Protein 3Q4O (pdb70)

InterPro domains:
  IPR009078 Ferritin-like superfamily [SSF47240] (18-159)
  IPR012347 Ferritin-like [G3DSA:1.20.1260.10] (12-185)
  IPR019243 Domain of unknown function DUF2202 [PF09968] (17-177)
  IPR019243 Domain of unknown function DUF2202 [cd01048] (17-154)

Structure (mmCIF, N/CA/C/O backbone):
data_3Q4O
#
_entry.id   3Q4O
#
_cell.length_a   51.915
_cell.length_b   79.122
_cell.length_c   93.869
_cell.angle_alpha   90.000
_cell.angle_beta   90.000
_cell.angle_gamma   90.000
#
_symmetry.space_group_name_H-M   'C 2 2 21'
#
loop_
_entity.id
_entity.type
_entity.pdbx_description
1 polymer '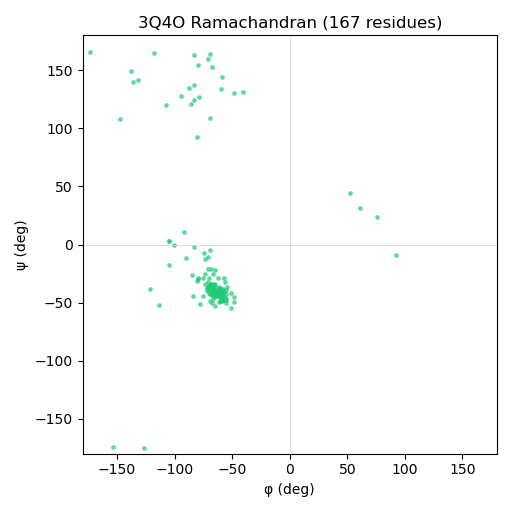Uncharacterized protein MJ0754'
2 non-polymer 'MAGNESIUM ION'
3 non-polymer 2-[3-(2-HYDROXY-1,1-DIHYDROXYMETHYL-ETHYLAMINO)-PROPYLAMINO]-2-HYDROXYMETHYL-PROPANE-1,3-DIOL
4 water water
#
loop_
_atom_site.group_PDB
_atom_site.id
_atom_site.type_symbol
_atom_site.label_atom_id
_atom_site.label_alt_id
_atom_site.label_comp_id
_atom_site.label_asym_id
_atom_site.label_entity_id
_atom_site.label_seq_id
_atom_site.pdbx_PDB_ins_code
_atom_site.Cartn_x
_atom_site.Cartn_y
_atom_site.Cartn_z
_atom_site.occupancy
_atom_site.B_iso_or_equiv
_atom_site.auth_seq_id
_atom_site.auth_comp_id
_atom_site.auth_asym_id
_atom_site.auth_atom_id
_atom_site.pdbx_PDB_model_num
ATOM 1 N N . PRO A 1 23 ? -12.485 -31.093 20.247 1.00 28.73 12 PRO A N 1
ATOM 2 C CA . PRO A 1 23 ? -12.029 -29.696 20.390 1.00 27.83 12 PRO A CA 1
ATOM 3 C C . PRO A 1 23 ? -10.993 -29.271 19.365 1.00 25.99 12 PRO A C 1
ATOM 4 O O . PRO A 1 23 ? -10.176 -30.074 18.904 1.00 26.25 12 PRO A O 1
ATOM 8 N N . ILE A 1 24 ? -10.941 -27.964 19.149 1.00 23.40 13 ILE A N 1
ATOM 9 C CA . ILE A 1 24 ? -10.149 -27.387 18.037 1.00 21.87 13 ILE A CA 1
ATOM 10 C C . ILE A 1 24 ? -8.728 -27.275 18.502 1.00 21.33 13 ILE A C 1
ATOM 11 O O . ILE A 1 24 ? -8.473 -26.867 19.642 1.00 24.18 13 ILE A O 1
ATOM 16 N N . SER A 1 25 ? -7.753 -27.630 17.645 1.00 21.53 14 SER A N 1
ATOM 17 C CA . SER A 1 25 ? -6.393 -27.408 17.983 1.00 24.06 14 SER A CA 1
ATOM 18 C C . SER A 1 25 ? -5.843 -25.998 17.717 1.00 23.30 14 SER A C 1
ATOM 19 O O . SER A 1 25 ? -6.479 -25.234 16.895 1.00 21.39 14 SER A O 1
ATOM 22 N N . GLU A 1 26 ? -4.701 -25.589 18.300 1.00 25.24 15 GLU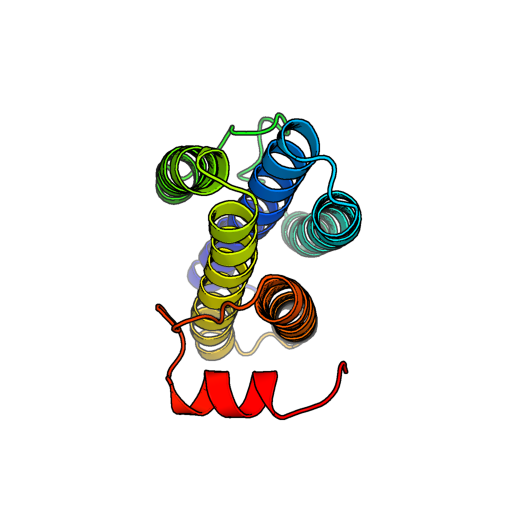 A N 1
ATOM 23 C CA . GLU A 1 26 ? -4.102 -24.296 17.991 1.00 24.72 15 GLU A CA 1
ATOM 24 C C . GLU A 1 26 ? -3.790 -24.175 16.500 1.00 24.23 15 GLU A C 1
ATOM 25 O O . GLU A 1 26 ? -4.122 -23.143 15.843 1.00 23.91 15 GLU A O 1
ATOM 31 N N . GLU A 1 27 ? -3.303 -25.263 15.911 1.00 22.46 16 GLU A N 1
ATOM 32 C CA . GLU A 1 27 ? -2.990 -25.272 14.502 1.00 23.78 16 GLU A CA 1
ATOM 33 C C . GLU A 1 27 ? -4.249 -25.155 13.627 1.00 22.18 16 GLU A C 1
ATOM 34 O O . GLU A 1 27 ? -4.207 -24.524 12.547 1.00 22.89 16 GLU A O 1
ATOM 40 N N . GLU A 1 28 ? -5.368 -25.746 14.040 1.00 21.92 17 GLU A N 1
ATOM 41 C CA . GLU A 1 28 ? -6.613 -25.633 13.305 1.00 20.48 17 GLU A CA 1
ATOM 42 C C . GLU A 1 28 ? -7.137 -24.166 13.416 1.00 18.74 17 GLU A C 1
ATOM 43 O O . GLU A 1 28 ? -7.730 -23.606 12.411 1.00 18.00 17 GLU A O 1
ATOM 49 N N . LYS A 1 29 ? -6.965 -23.553 14.554 1.00 17.10 18 LYS A N 1
ATOM 50 C CA . LYS A 1 29 ? -7.340 -22.178 14.688 1.00 16.65 18 LYS A CA 1
ATOM 51 C C . LYS A 1 29 ? -6.531 -21.331 13.724 1.00 18.70 18 LYS A C 1
ATOM 52 O O . LYS A 1 29 ? -7.092 -20.426 13.080 1.00 15.54 18 LYS A O 1
ATOM 58 N N . GLU A 1 30 ? -5.257 -21.601 13.553 1.00 18.51 19 GLU A N 1
ATOM 59 C CA . GLU A 1 30 ? -4.409 -20.809 12.688 1.00 18.04 19 GLU A CA 1
ATOM 60 C C . GLU A 1 30 ? -4.956 -20.927 11.267 1.00 16.12 19 GLU A C 1
ATOM 61 O O . GLU A 1 30 ? -4.878 -19.867 10.535 1.00 15.49 19 GLU A O 1
ATOM 67 N N . GLY A 1 31 ? -5.427 -22.073 10.809 1.00 16.00 20 GLY A N 1
ATOM 68 C CA . GLY A 1 31 ? -5.870 -22.169 9.482 1.00 16.35 20 GLY A CA 1
ATOM 69 C C . GLY A 1 31 ? -7.161 -21.312 9.311 1.00 15.52 20 GLY A C 1
ATOM 70 O O . GLY A 1 31 ? -7.337 -20.680 8.256 1.00 15.72 20 GLY A O 1
ATOM 71 N N . LEU A 1 32 ? -8.117 -21.346 10.255 1.00 13.83 21 LEU A N 1
ATOM 72 C CA . LEU A 1 32 ? -9.349 -20.504 10.107 1.00 12.63 21 LEU A CA 1
ATOM 73 C C . LEU A 1 32 ? -8.953 -19.043 10.084 1.00 13.04 21 LEU A C 1
ATOM 74 O O . LEU A 1 32 ? -9.530 -18.272 9.316 1.00 12.12 21 LEU A O 1
ATOM 79 N N . ILE A 1 33 ? -7.937 -18.620 10.852 1.00 12.84 22 ILE A N 1
ATOM 80 C CA . ILE A 1 33 ? -7.570 -17.256 10.861 1.00 13.19 22 ILE A CA 1
ATOM 81 C C . ILE A 1 33 ? -6.977 -16.854 9.521 1.00 13.61 22 ILE A C 1
ATOM 82 O O . ILE A 1 33 ? -7.279 -15.779 9.007 1.00 13.14 22 ILE A O 1
ATOM 87 N N . GLU A 1 34 ? -6.178 -17.725 8.910 1.00 13.15 23 GLU A N 1
ATOM 88 C CA . GLU A 1 34 ? -5.648 -17.409 7.571 1.00 13.62 23 GLU A CA 1
ATOM 89 C C . GLU A 1 34 ? -6.809 -17.410 6.607 1.00 12.11 23 GLU A C 1
ATOM 90 O O . GLU A 1 34 ? -6.868 -16.495 5.766 1.00 12.73 23 GLU A O 1
ATOM 96 N N . MET A 1 35 ? -7.660 -18.445 6.578 1.00 12.67 24 MET A N 1
ATOM 97 C CA . MET A 1 35 ? -8.720 -18.466 5.539 1.00 12.21 24 MET A CA 1
ATOM 98 C C . MET A 1 35 ? -9.720 -17.318 5.631 1.00 10.66 24 MET A C 1
ATOM 99 O O . MET A 1 35 ? -10.172 -16.893 4.600 1.00 11.99 24 MET A O 1
ATOM 104 N N . ARG A 1 36 ? -9.901 -16.841 6.829 1.00 10.92 25 ARG A N 1
ATOM 105 C CA . ARG A 1 36 ? -10.785 -15.676 7.022 1.00 12.87 25 ARG A CA 1
ATOM 106 C C . ARG A 1 36 ? -10.320 -14.499 6.166 1.00 11.23 25 ARG A C 1
ATOM 107 O O . ARG A 1 36 ? -11.075 -13.830 5.428 1.00 12.47 25 ARG A O 1
ATOM 115 N N . GLU A 1 37 ? -8.980 -14.267 6.198 1.00 11.67 26 GLU A N 1
ATOM 116 C CA . GLU A 1 37 ? -8.456 -13.169 5.440 1.00 11.40 26 GLU A CA 1
ATOM 117 C C . GLU A 1 37 ? -8.201 -13.540 4.005 1.00 11.13 26 GLU A C 1
ATOM 118 O O . GLU A 1 37 ? -8.220 -12.633 3.150 1.00 11.31 26 GLU A O 1
ATOM 124 N N . GLU A 1 38 ? -7.952 -14.817 3.693 1.00 10.79 27 GLU A N 1
ATOM 125 C CA . GLU A 1 38 ? -7.721 -15.196 2.335 1.00 11.69 27 GLU A CA 1
ATOM 126 C C . GLU A 1 38 ? -9.008 -14.955 1.481 1.00 9.61 27 GLU A C 1
ATOM 127 O O . GLU A 1 38 ? -9.016 -14.564 0.338 1.00 11.09 27 GLU A O 1
ATOM 133 N N . GLU A 1 39 ? -10.175 -15.258 2.111 1.00 11.19 28 GLU A N 1
ATOM 134 C CA . GLU A 1 39 ? -11.489 -14.975 1.412 1.00 12.35 28 GLU A CA 1
ATOM 135 C C . GLU A 1 39 ? -11.742 -13.506 1.245 1.00 9.92 28 GLU A C 1
ATOM 136 O O . GLU A 1 39 ? -12.187 -13.050 0.224 1.00 11.42 28 GLU A O 1
ATOM 142 N N . LYS A 1 40 ? -11.302 -12.705 2.254 1.00 11.03 29 LYS A N 1
ATOM 143 C CA . LYS A 1 40 ? -11.331 -11.278 2.159 1.00 10.70 29 LYS A CA 1
ATOM 144 C C . LYS A 1 40 ? -10.363 -10.722 1.038 1.00 12.81 29 LYS A C 1
ATOM 145 O O . LYS A 1 40 ? -10.718 -9.766 0.343 1.00 12.33 29 LYS A O 1
ATOM 151 N N . LEU A 1 41 ? -9.192 -11.388 0.823 1.00 11.39 30 LEU A N 1
ATOM 152 C CA . LEU A 1 41 ? -8.344 -10.972 -0.301 1.00 11.09 30 LEU A CA 1
ATOM 153 C C . LEU A 1 41 ? -9.091 -11.059 -1.619 1.00 12.18 30 LEU A C 1
ATOM 154 O O . LEU A 1 41 ? -9.102 -10.176 -2.426 1.00 11.71 30 LEU A O 1
ATOM 159 N N . ALA A 1 42 ? -9.756 -12.229 -1.814 1.00 12.20 31 ALA A N 1
ATOM 160 C CA . ALA A 1 42 ? -10.527 -12.396 -3.054 1.00 11.34 31 ALA A CA 1
ATOM 161 C C . ALA A 1 42 ? -11.671 -11.337 -3.160 1.00 11.75 31 ALA A C 1
ATOM 162 O O . ALA A 1 42 ? -11.788 -10.674 -4.209 1.00 11.20 31 ALA A O 1
ATOM 164 N N . ARG A 1 43 ? -12.504 -11.164 -2.089 1.00 11.41 32 ARG A N 1
ATOM 165 C CA . ARG A 1 43 ? -13.566 -10.176 -2.169 1.00 11.80 32 ARG A CA 1
ATOM 166 C C . ARG A 1 43 ? -12.979 -8.806 -2.527 1.00 12.03 32 ARG A C 1
ATOM 167 O O . ARG A 1 43 ? -13.487 -8.116 -3.408 1.00 12.29 32 ARG A O 1
ATOM 175 N N . ASP A 1 44 ? -11.887 -8.402 -1.827 1.00 11.63 33 ASP A N 1
ATOM 176 C CA . ASP A 1 44 ? -11.407 -7.022 -1.929 1.00 11.14 33 ASP A CA 1
ATOM 177 C C . ASP A 1 44 ? -10.772 -6.800 -3.278 1.00 11.61 33 ASP A C 1
ATOM 178 O O . ASP A 1 44 ? -10.999 -5.790 -3.925 1.00 12.46 33 ASP A O 1
ATOM 183 N N . VAL A 1 45 ? -10.002 -7.788 -3.784 1.00 11.33 34 VAL A N 1
ATOM 184 C CA . VAL A 1 45 ? -9.379 -7.567 -5.136 1.00 12.03 34 VAL A CA 1
ATOM 185 C C . VAL A 1 45 ? -10.534 -7.517 -6.172 1.00 11.92 34 VAL A C 1
ATOM 186 O O . VAL A 1 45 ? -10.480 -6.732 -7.104 1.00 12.36 34 VAL A O 1
ATOM 190 N N . TYR A 1 46 ? -11.511 -8.443 -6.031 1.00 11.74 35 TYR A N 1
ATOM 191 C CA . TYR A 1 46 ? -12.586 -8.430 -7.080 1.00 11.39 35 TYR A CA 1
ATOM 192 C C . TYR A 1 46 ? -13.470 -7.159 -7.018 1.00 11.97 35 TYR A C 1
ATOM 193 O O . TYR A 1 46 ? -13.780 -6.667 -8.095 1.00 13.42 35 TYR A O 1
ATOM 202 N N . LEU A 1 47 ? -13.715 -6.615 -5.827 1.00 12.06 36 LEU A N 1
ATOM 203 C CA . LEU A 1 47 ? -14.450 -5.318 -5.765 1.00 13.81 36 LEU A CA 1
ATOM 204 C C . LEU A 1 47 ? -13.592 -4.250 -6.378 1.00 13.95 36 LEU A C 1
ATOM 205 O O . LEU A 1 47 ? -14.078 -3.353 -7.129 1.00 14.35 36 LEU A O 1
ATOM 210 N N . THR A 1 48 ? -12.266 -4.284 -6.153 1.00 12.83 37 THR A N 1
ATOM 211 C CA . THR A 1 48 ? -11.374 -3.225 -6.671 1.00 14.18 37 THR A CA 1
ATOM 212 C C . THR A 1 48 ? -11.350 -3.331 -8.209 1.00 14.27 37 THR A C 1
ATOM 213 O O . THR A 1 48 ? -11.391 -2.300 -8.911 1.00 14.37 37 THR A O 1
ATOM 217 N N . LEU A 1 49 ? -11.260 -4.556 -8.764 1.00 13.09 38 LEU A N 1
ATOM 218 C CA . LEU A 1 49 ? -11.226 -4.710 -10.208 1.00 13.42 38 LEU A CA 1
ATOM 219 C C . LEU A 1 49 ? -12.583 -4.498 -10.798 1.00 13.64 38 LEU A C 1
ATOM 220 O O . LEU A 1 49 ? -12.633 -3.964 -11.939 1.00 14.09 38 LEU A O 1
ATOM 225 N N . TYR A 1 50 ? -13.692 -4.751 -10.131 1.00 14.47 39 TYR A N 1
ATOM 226 C CA . TYR A 1 50 ? -15.034 -4.299 -10.625 1.00 14.00 39 TYR A CA 1
ATOM 227 C C . TYR A 1 50 ? -15.055 -2.815 -10.797 1.00 14.92 39 TYR A C 1
ATOM 228 O O . TYR A 1 50 ? -15.459 -2.269 -11.831 1.00 15.38 39 TYR A O 1
ATOM 237 N N . ASN A 1 51 ? -14.593 -2.115 -9.798 1.00 13.41 40 ASN A N 1
ATOM 238 C CA . ASN A 1 51 ? -14.660 -0.683 -9.903 1.00 14.54 40 ASN A CA 1
ATOM 239 C C . ASN A 1 51 ? -13.774 -0.100 -10.971 1.00 14.39 40 ASN A C 1
ATOM 240 O O . ASN A 1 51 ? -14.109 0.981 -11.537 1.00 17.22 40 ASN A O 1
ATOM 245 N N . LYS A 1 52 ? -12.710 -0.744 -11.354 1.00 14.21 41 LYS A N 1
ATOM 246 C CA . LYS A 1 52 ? -11.924 -0.305 -12.494 1.00 15.80 41 LYS A CA 1
ATOM 247 C C . LYS A 1 52 ? -12.546 -0.663 -13.828 1.00 15.98 41 LYS A C 1
ATOM 248 O O . LYS A 1 52 ? -12.663 0.208 -14.715 1.00 17.25 41 LYS A O 1
ATOM 254 N N . TRP A 1 53 ? -12.922 -1.916 -14.025 1.00 16.12 42 TRP A N 1
ATOM 255 C CA . TRP A 1 53 ? -13.310 -2.401 -15.377 1.00 16.00 42 TRP A CA 1
ATOM 256 C C . TRP A 1 53 ? -14.787 -2.590 -15.561 1.00 18.03 42 TRP A C 1
ATOM 257 O O . TRP A 1 53 ? -15.233 -2.727 -16.756 1.00 18.87 42 TRP A O 1
ATOM 268 N N . LYS A 1 54 ? -15.597 -2.678 -14.520 1.00 17.13 43 LYS A N 1
ATOM 269 C CA . LYS A 1 54 ? -17.034 -2.777 -14.576 1.00 18.41 43 LYS A CA 1
ATOM 270 C C . LYS A 1 54 ? -17.450 -4.024 -15.328 1.00 17.83 43 LYS A C 1
ATOM 271 O O . LYS A 1 54 ? -18.581 -4.040 -15.880 1.00 22.90 43 LYS A O 1
ATOM 277 N N . LEU A 1 55 ? -16.657 -5.115 -15.270 1.00 16.61 44 LEU A N 1
ATOM 278 C CA . LEU A 1 55 ? -17.118 -6.429 -15.752 1.00 16.92 44 LEU A CA 1
ATOM 279 C C . LEU A 1 55 ? -17.905 -7.073 -14.664 1.00 17.91 44 LEU A C 1
ATOM 280 O O . LEU A 1 55 ? -17.419 -7.267 -13.534 1.00 17.81 44 LEU A O 1
ATOM 285 N N . GLN A 1 56 ? -19.156 -7.470 -14.947 1.00 18.49 45 GLN A N 1
ATOM 286 C CA . GLN A 1 56 ? -20.081 -7.997 -13.962 1.00 20.04 45 GLN A CA 1
ATOM 287 C C . GLN A 1 56 ? -19.521 -9.206 -13.219 1.00 16.65 45 GLN A C 1
ATOM 288 O O . GLN A 1 56 ? -19.796 -9.370 -12.047 1.00 17.18 45 GLN A O 1
ATOM 294 N N . ILE A 1 57 ? -18.691 -10.014 -13.899 1.00 16.61 46 ILE A N 1
ATOM 295 C CA . ILE A 1 57 ? -18.094 -11.179 -13.234 1.00 16.79 46 ILE A CA 1
ATOM 296 C C . ILE A 1 57 ? -17.418 -10.808 -11.889 1.00 13.98 46 ILE A C 1
ATOM 297 O O . ILE A 1 57 ? -17.573 -11.555 -10.902 1.00 14.77 46 ILE A O 1
ATOM 302 N N . PHE A 1 58 ? -16.709 -9.657 -11.903 1.00 12.92 47 PHE A N 1
ATOM 303 C CA . PHE A 1 58 ? -16.036 -9.337 -10.613 1.00 13.68 47 PHE A CA 1
ATOM 304 C C . PHE A 1 58 ? -17.017 -9.020 -9.486 1.00 13.94 47 PHE A C 1
ATOM 305 O O . PHE A 1 58 ? -16.757 -9.347 -8.313 1.00 14.16 47 PHE A O 1
ATOM 313 N N . LYS A 1 59 ? -18.107 -8.289 -9.805 1.00 14.66 48 LYS A N 1
ATOM 314 C CA . LYS A 1 59 ? -19.097 -7.931 -8.778 1.00 16.58 48 LYS A CA 1
ATOM 315 C C . LYS A 1 59 ? -19.831 -9.207 -8.306 1.00 14.27 48 LYS A C 1
ATOM 316 O O . LYS A 1 59 ? -19.996 -9.388 -7.099 1.00 16.39 48 LYS A O 1
ATOM 322 N N . ASN A 1 60 ? -20.163 -10.113 -9.233 1.00 14.38 49 ASN A N 1
ATOM 323 C CA . ASN A 1 60 ? -20.862 -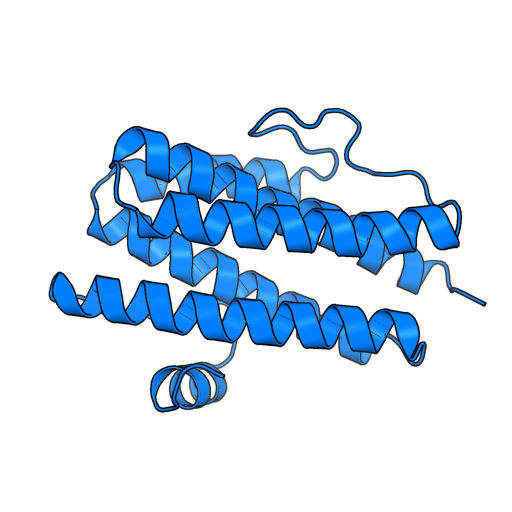11.303 -8.861 1.00 15.83 49 ASN A CA 1
ATOM 324 C C . ASN A 1 60 ? -20.006 -12.209 -7.982 1.00 14.08 49 ASN A C 1
ATOM 325 O O . ASN A 1 60 ? -20.425 -12.727 -6.939 1.00 15.22 49 ASN A O 1
ATOM 330 N N . ILE A 1 61 ? -18.733 -12.419 -8.408 1.00 13.98 50 ILE A N 1
ATOM 331 C CA . ILE A 1 61 ? -17.882 -13.275 -7.647 1.00 14.39 50 ILE A CA 1
ATOM 332 C C . ILE A 1 61 ? -17.447 -12.630 -6.294 1.00 12.71 50 ILE A C 1
ATOM 333 O O . ILE A 1 61 ? -17.341 -13.295 -5.307 1.00 13.83 50 ILE A O 1
ATOM 338 N N . ALA A 1 62 ? -17.315 -11.317 -6.278 1.00 12.28 51 ALA A N 1
ATOM 339 C CA . ALA A 1 62 ? -17.069 -10.633 -4.999 1.00 13.82 51 ALA A CA 1
ATOM 340 C C . ALA A 1 62 ? -18.146 -10.977 -3.984 1.00 12.70 51 ALA A C 1
ATOM 341 O O . ALA A 1 62 ? -17.878 -11.119 -2.833 1.00 12.93 51 ALA A O 1
ATOM 343 N N . GLU A 1 63 ? -19.411 -10.989 -4.463 1.00 13.75 52 GLU A N 1
ATOM 344 C CA . GLU A 1 63 ? -20.481 -11.280 -3.547 1.00 13.66 52 GLU A CA 1
ATOM 345 C C . GLU A 1 63 ? -20.383 -12.710 -2.998 1.00 12.83 52 GLU A C 1
ATOM 346 O O . GLU A 1 63 ? -20.671 -12.987 -1.832 1.00 14.19 52 GLU A O 1
ATOM 352 N N . SER A 1 64 ? -19.995 -13.658 -3.879 1.00 12.96 53 SER A N 1
ATOM 353 C CA . SER A 1 64 ? -19.767 -15.007 -3.421 1.00 13.15 53 SER A CA 1
ATOM 354 C C . SER A 1 64 ? -18.641 -15.068 -2.358 1.00 12.39 53 SER A C 1
ATOM 355 O O . SER A 1 64 ? -18.711 -15.715 -1.360 1.00 13.41 53 SER A O 1
ATOM 358 N N . GLU A 1 65 ? -17.588 -14.241 -2.575 1.00 13.73 54 GLU A N 1
ATOM 359 C CA . GLU A 1 65 ? -16.456 -14.222 -1.604 1.00 13.70 54 GLU A CA 1
ATOM 360 C C . GLU A 1 65 ? -16.851 -13.608 -0.299 1.00 12.37 54 GLU A C 1
ATOM 361 O O . GLU A 1 65 ? -16.396 -14.032 0.719 1.00 13.17 54 GLU A O 1
ATOM 367 N N . GLN A 1 66 ? -17.843 -12.674 -0.355 1.00 12.71 55 GLN A N 1
ATOM 368 C CA . GLN A 1 66 ? -18.345 -12.128 0.910 1.00 12.12 55 GLN A CA 1
ATOM 369 C C . GLN A 1 66 ? -19.077 -13.265 1.656 1.00 13.14 55 GLN A C 1
ATOM 370 O O . GLN A 1 66 ? -18.933 -13.451 2.889 1.00 12.76 55 GLN A O 1
ATOM 376 N N . THR A 1 67 ? -19.836 -14.106 0.929 1.00 13.11 56 THR A N 1
ATOM 377 C CA . THR A 1 67 ? -20.467 -15.268 1.572 1.00 14.13 56 THR A CA 1
ATOM 378 C C . THR A 1 67 ? -19.423 -16.208 2.196 1.00 13.51 56 THR A C 1
ATOM 379 O O . THR A 1 67 ? -19.609 -16.758 3.297 1.00 12.88 56 THR A O 1
ATOM 383 N N . HIS A 1 68 ? -18.282 -16.398 1.463 1.00 14.38 57 HIS A N 1
ATOM 384 C CA . HIS A 1 68 ? -17.224 -17.269 1.979 1.00 11.79 57 HIS A CA 1
ATOM 385 C C . HIS A 1 68 ? -16.559 -16.652 3.252 1.00 11.65 57 HIS A C 1
ATOM 386 O O . HIS A 1 68 ? -16.339 -17.367 4.208 1.00 12.60 57 HIS A O 1
ATOM 393 N N . MET A 1 69 ? -16.360 -15.333 3.238 1.00 11.54 58 MET A N 1
ATOM 394 C CA . MET A 1 69 ? -15.865 -14.672 4.431 1.00 12.56 58 MET A CA 1
ATOM 395 C C . MET A 1 69 ? -16.797 -14.914 5.630 1.00 12.42 58 MET A C 1
ATOM 396 O O . MET A 1 69 ? -16.342 -15.131 6.751 1.00 13.17 58 MET A O 1
ATOM 401 N N . ASP A 1 70 ? -18.142 -14.852 5.342 1.00 12.30 59 ASP A N 1
ATOM 402 C CA . ASP A 1 70 ? -19.112 -14.975 6.430 1.00 13.72 59 ASP A CA 1
ATOM 403 C C . ASP A 1 70 ? -19.091 -16.422 6.969 1.00 11.82 59 ASP A C 1
ATOM 404 O O . ASP A 1 70 ? -19.216 -16.612 8.178 1.00 12.96 59 ASP A O 1
ATOM 409 N N . ALA A 1 71 ? -18.865 -17.397 6.091 1.00 12.64 60 ALA A N 1
ATOM 410 C CA . ALA A 1 71 ? -18.773 -18.801 6.523 1.00 12.35 60 ALA A CA 1
ATOM 411 C C . ALA A 1 71 ? -17.582 -19.044 7.472 1.00 13.86 60 ALA A C 1
ATOM 412 O O . ALA A 1 71 ? -17.661 -19.750 8.473 1.00 15.22 60 ALA A O 1
ATOM 414 N N . VAL A 1 72 ? 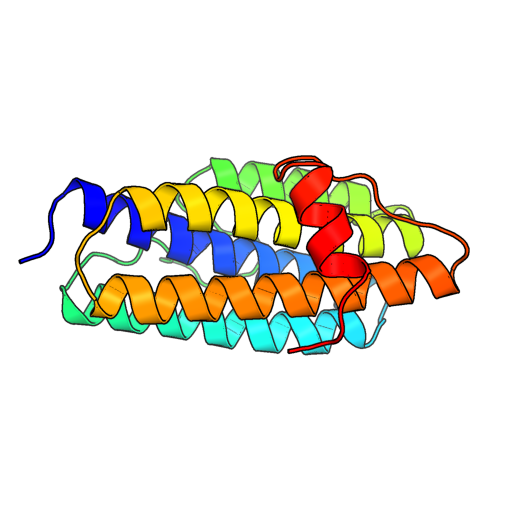-16.457 -18.405 7.130 1.00 13.78 61 VAL A N 1
ATOM 415 C CA . VAL A 1 72 ? -15.277 -18.570 8.011 1.00 12.63 61 VAL A CA 1
ATOM 416 C C . VAL A 1 72 ? -15.554 -17.863 9.316 1.00 11.54 61 VAL A C 1
ATOM 417 O O . VAL A 1 72 ? -15.283 -18.396 10.408 1.00 12.48 61 VAL A O 1
ATOM 421 N N . LYS A 1 73 ? -16.139 -16.665 9.232 1.00 12.35 62 LYS A N 1
ATOM 422 C CA . LYS A 1 73 ? -16.485 -15.935 10.471 1.00 14.07 62 LYS A CA 1
ATOM 423 C C . LYS A 1 73 ? -17.418 -16.719 11.406 1.00 13.82 62 LYS A C 1
ATOM 424 O O . LYS A 1 73 ? -17.276 -16.681 12.620 1.00 14.35 62 LYS A O 1
ATOM 430 N N . TYR A 1 74 ? -18.357 -17.436 10.835 1.00 14.21 63 TYR A N 1
ATOM 431 C CA . TYR A 1 74 ? -19.206 -18.250 11.682 1.00 14.53 63 TYR A CA 1
ATOM 432 C C . TYR A 1 74 ? -18.449 -19.263 12.478 1.00 14.18 63 TYR A C 1
ATOM 433 O O . TYR A 1 74 ? -18.697 -19.482 13.664 1.00 14.96 63 TYR A O 1
ATOM 442 N N . LEU A 1 75 ? -17.449 -19.869 11.881 1.00 14.71 64 LEU A N 1
ATOM 443 C CA . LEU A 1 75 ? -16.586 -20.829 12.623 1.00 14.39 64 LEU A CA 1
ATOM 444 C C . LEU A 1 75 ? -15.670 -20.162 13.615 1.00 15.67 64 LEU A C 1
ATOM 445 O O . LEU A 1 75 ? -15.471 -20.640 14.758 1.00 16.07 64 LEU A O 1
ATOM 450 N N . LEU A 1 76 ? -15.134 -18.982 13.282 1.00 14.98 65 LEU A N 1
ATOM 451 C CA . LEU A 1 76 ? -14.339 -18.257 14.260 1.00 16.05 65 LEU A CA 1
ATOM 452 C C . LEU A 1 76 ? -15.201 -17.941 15.463 1.00 17.46 65 LEU A C 1
ATOM 453 O O . LEU A 1 76 ? -14.717 -18.062 16.628 1.00 19.15 65 LEU A O 1
ATOM 458 N N . GLU A 1 77 ? -16.472 -17.540 15.236 1.00 15.09 66 GLU A N 1
ATOM 459 C CA . GLU A 1 77 ? -17.325 -17.178 16.401 1.00 17.79 66 GLU A CA 1
ATOM 460 C C . GLU A 1 77 ? -17.731 -18.442 17.130 1.00 17.23 66 GLU A C 1
ATOM 461 O O . GLU A 1 77 ? -17.865 -18.362 18.401 1.00 18.26 66 GLU A O 1
ATOM 467 N N . LYS A 1 78 ? -17.938 -19.544 16.440 1.00 15.26 67 LYS A N 1
ATOM 468 C CA . LYS A 1 78 ? -18.261 -20.820 17.146 1.00 17.53 67 LYS A CA 1
ATOM 469 C C . LYS A 1 78 ? -17.260 -21.190 18.194 1.00 19.31 67 LYS A C 1
ATOM 470 O O . LYS 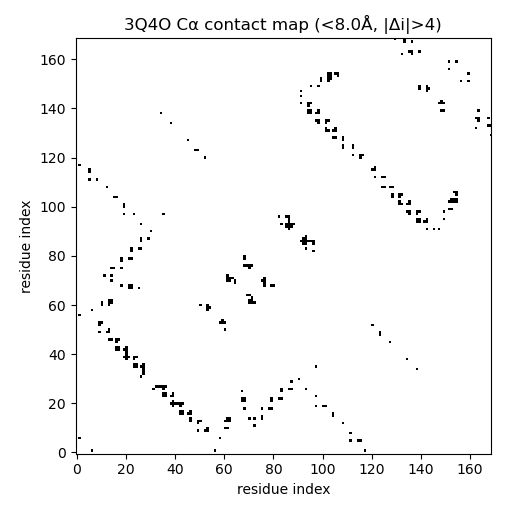A 1 78 ? -17.630 -21.615 19.302 1.00 18.84 67 LYS A O 1
ATOM 476 N N . TYR A 1 79 ? -15.995 -20.923 17.934 1.00 15.70 68 TYR A N 1
ATOM 477 C CA . TYR A 1 79 ? -14.859 -21.304 18.792 1.00 15.76 68 TYR A CA 1
ATOM 478 C C . TYR A 1 79 ? -14.322 -20.107 19.544 1.00 14.96 68 TYR A C 1
ATOM 479 O O . TYR A 1 79 ? -13.253 -20.205 20.184 1.00 16.09 68 TYR A O 1
ATOM 488 N N . ASN A 1 80 ? -14.963 -18.932 19.385 1.00 14.19 69 ASN A N 1
ATOM 489 C CA . ASN A 1 80 ? -14.524 -17.690 20.000 1.00 14.97 69 ASN A CA 1
ATOM 490 C C . ASN A 1 80 ? -13.084 -17.383 19.715 1.00 15.73 69 ASN A C 1
ATOM 491 O O . ASN A 1 80 ? -12.331 -16.959 20.555 1.00 17.65 69 ASN A O 1
ATOM 496 N N . ILE A 1 81 ? -12.697 -17.576 18.439 1.00 15.55 70 ILE A N 1
ATOM 497 C CA . ILE A 1 81 ? -11.339 -17.241 18.010 1.00 15.65 70 ILE A CA 1
ATOM 498 C C . ILE A 1 81 ? -11.370 -15.745 17.597 1.00 15.33 70 ILE A C 1
ATOM 499 O O . ILE A 1 81 ? -12.236 -15.355 16.792 1.00 15.40 70 ILE A O 1
ATOM 504 N N . PRO A 1 82 ? -10.399 -14.949 18.020 1.00 16.23 71 PRO A N 1
ATOM 505 C CA . PRO A 1 82 ? -10.382 -13.572 17.618 1.00 16.01 71 PRO A CA 1
ATOM 506 C C . PRO A 1 82 ? -10.311 -13.396 16.095 1.00 15.73 71 PRO A C 1
ATOM 507 O O . PRO A 1 82 ? -9.542 -14.084 15.408 1.00 16.86 71 PRO A O 1
ATOM 511 N N . ASP A 1 83 ? -11.156 -12.508 15.627 1.00 15.64 72 ASP A N 1
ATOM 512 C CA . ASP A 1 83 ? -11.244 -12.341 14.155 1.00 14.50 72 ASP A CA 1
ATOM 513 C C . ASP A 1 83 ? -10.074 -11.489 13.703 1.00 14.95 72 ASP A C 1
ATOM 514 O O . ASP A 1 83 ? -9.884 -10.395 14.191 1.00 16.48 72 ASP A O 1
ATOM 519 N N . PRO A 1 84 ? -9.286 -11.969 12.725 1.00 13.60 73 PRO A N 1
ATOM 520 C CA . PRO A 1 84 ? -8.170 -11.181 12.227 1.00 15.01 73 PRO A CA 1
ATOM 521 C C . PRO A 1 84 ? -8.695 -9.962 11.474 1.00 15.98 73 PRO A C 1
ATOM 522 O O . PRO A 1 84 ? -7.943 -8.984 11.257 1.00 17.07 73 PRO A O 1
ATOM 526 N N . VAL A 1 85 ? -9.962 -9.989 10.992 1.00 14.03 74 VAL A N 1
ATOM 527 C CA . VAL A 1 85 ? -10.553 -8.797 10.317 1.00 14.22 74 VAL A CA 1
ATOM 528 C C . VAL A 1 85 ? -11.010 -7.842 11.390 1.00 15.68 74 VAL A C 1
ATOM 529 O O . VAL A 1 85 ? -12.142 -7.905 11.893 1.00 19.20 74 VAL A O 1
ATOM 533 N N . LYS A 1 86 ? -10.112 -6.912 11.739 1.00 16.78 75 LYS A N 1
ATOM 534 C CA . LYS A 1 86 ? -10.498 -5.832 12.666 1.00 17.82 75 LYS A CA 1
ATOM 535 C C . LYS A 1 86 ? -11.031 -4.652 11.899 1.00 17.27 75 LYS A C 1
ATOM 536 O O . LYS A 1 86 ? -11.610 -3.731 12.496 1.00 21.28 75 LYS A O 1
ATOM 542 N N . ASN A 1 87 ? -10.866 -4.650 10.582 1.00 16.51 76 ASN A N 1
ATOM 543 C CA . ASN A 1 87 ? -11.292 -3.498 9.762 1.00 14.99 76 ASN A CA 1
ATOM 544 C C . ASN A 1 87 ? -11.727 -4.083 8.415 1.00 14.88 76 ASN A C 1
ATOM 545 O O . ASN A 1 87 ? -10.899 -4.627 7.673 1.00 15.27 76 ASN A O 1
ATOM 550 N N . ASP A 1 88 ? -13.031 -4.079 8.172 1.00 14.57 77 ASP A N 1
ATOM 551 C CA . ASP A 1 88 ? -13.568 -4.649 6.942 1.00 15.19 77 ASP A CA 1
ATOM 552 C C . ASP A 1 88 ? -13.243 -3.871 5.707 1.00 14.53 77 ASP A C 1
ATOM 553 O O . ASP A 1 88 ? -13.504 -4.321 4.575 1.00 16.54 77 ASP A O 1
ATOM 558 N N . SER A 1 89 ? -12.604 -2.707 5.764 1.00 15.08 78 SER A N 1
ATOM 559 C CA . SER A 1 89 ? -12.389 -1.914 4.594 1.00 14.20 78 SER A CA 1
ATOM 560 C C . SER A 1 89 ? -11.598 -2.669 3.538 1.00 14.05 78 SER A C 1
ATOM 561 O O . SER A 1 89 ? -10.664 -3.389 3.893 1.00 13.88 78 SER A O 1
ATOM 564 N N . ILE A 1 90 ? -11.925 -2.442 2.285 1.00 13.67 79 ILE A N 1
ATOM 565 C CA . ILE A 1 90 ? -11.099 -3.008 1.191 1.00 15.62 79 ILE A CA 1
ATOM 566 C C . ILE A 1 90 ? -9.607 -2.735 1.408 1.00 14.55 79 ILE A C 1
ATOM 567 O O . ILE A 1 90 ? -9.241 -1.559 1.636 1.00 15.57 79 ILE A O 1
ATOM 572 N N . GLY A 1 91 ? -8.797 -3.780 1.289 1.00 14.13 80 GLY A N 1
ATOM 573 C CA . GLY A 1 91 ? -7.356 -3.588 1.281 1.00 14.66 80 GLY A CA 1
ATOM 574 C C . GLY A 1 91 ? -6.748 -3.688 2.608 1.00 14.77 80 GLY A C 1
ATOM 575 O O . GLY A 1 91 ? -5.489 -3.725 2.675 1.00 16.55 80 GLY A O 1
ATOM 576 N N . VAL A 1 92 ? -7.481 -3.763 3.716 1.00 13.69 81 VAL A N 1
ATOM 577 C CA . VAL A 1 92 ? -6.883 -3.852 5.052 1.00 14.14 81 VAL A CA 1
ATOM 578 C C . VAL A 1 92 ? -6.757 -5.279 5.503 1.00 14.89 81 VAL A C 1
ATOM 579 O O . VAL A 1 92 ? -7.739 -6.024 5.497 1.00 14.94 81 VAL A O 1
ATOM 583 N N . PHE A 1 93 ? -5.591 -5.684 5.917 1.00 15.81 82 PHE A N 1
ATOM 584 C CA . PHE A 1 93 ? -5.343 -6.999 6.416 1.00 17.06 82 PHE A CA 1
ATOM 585 C C . PHE A 1 93 ? -4.452 -7.018 7.647 1.00 17.15 82 PHE A C 1
ATOM 586 O O . PHE A 1 93 ? -3.487 -6.152 7.702 1.00 20.63 82 PHE A O 1
ATOM 594 N N . SER A 1 94 ? -4.639 -7.975 8.495 1.00 16.22 83 SER A N 1
ATOM 595 C CA . SER A 1 94 ? -3.779 -8.190 9.691 1.00 18.37 83 SER A CA 1
ATOM 596 C C . SER A 1 94 ? -2.559 -8.984 9.318 1.00 17.52 83 SER A C 1
ATOM 597 O O . SER A 1 94 ? -1.391 -8.586 9.731 1.00 22.30 83 SER A O 1
ATOM 600 N N . ASN A 1 95 ? -2.687 -10.032 8.543 1.00 17.18 84 ASN A N 1
ATOM 601 C CA . ASN A 1 95 ? -1.547 -10.859 8.107 1.00 17.54 84 ASN A CA 1
ATOM 602 C C . ASN A 1 95 ? -1.007 -10.171 6.879 1.00 17.72 84 ASN A C 1
ATOM 603 O O . ASN A 1 95 ? -1.661 -10.052 5.867 1.00 16.65 84 ASN A O 1
ATOM 608 N N . PRO A 1 96 ? 0.290 -9.766 6.908 1.00 18.09 85 PRO A N 1
ATOM 609 C CA . PRO A 1 96 ? 0.782 -8.939 5.811 1.00 19.38 85 PRO A CA 1
ATOM 610 C C . PRO A 1 96 ? 0.970 -9.729 4.571 1.00 17.07 85 PRO A C 1
ATOM 611 O O . PRO A 1 96 ? 1.016 -9.090 3.510 1.00 18.95 85 PRO A O 1
ATOM 615 N N . LYS A 1 97 ? 0.940 -11.068 4.558 1.00 17.83 86 LYS A N 1
ATOM 616 C CA . LYS A 1 97 ? 0.831 -11.861 3.340 1.00 17.38 86 LYS A CA 1
ATOM 617 C C . LYS A 1 97 ? -0.287 -11.375 2.405 1.00 15.71 86 LYS A C 1
ATOM 618 O O . LYS A 1 97 ? -0.104 -11.256 1.191 1.00 16.73 86 LYS A O 1
ATOM 624 N N . PHE A 1 98 ? -1.445 -11.100 3.028 1.00 15.95 87 PHE A N 1
ATOM 625 C CA . PHE A 1 98 ? -2.601 -10.724 2.260 1.00 15.23 87 PHE A CA 1
ATOM 626 C C . PHE A 1 98 ? -2.560 -9.280 1.845 1.00 14.94 87 PHE A C 1
ATOM 627 O O . PHE A 1 98 ? -3.010 -8.921 0.766 1.00 15.27 87 PHE A O 1
ATOM 635 N N . GLU A 1 99 ? -1.898 -8.446 2.656 1.00 15.31 88 GLU A N 1
ATOM 636 C CA . GLU A 1 99 ? -1.716 -7.058 2.237 1.00 17.81 88 GLU A CA 1
ATOM 637 C C . GLU A 1 99 ? -0.807 -6.965 1.031 1.00 16.95 88 GLU A C 1
ATOM 638 O O . GLU A 1 99 ? -1.109 -6.248 0.046 1.00 17.93 88 GLU A O 1
ATOM 644 N N . GLU A 1 100 ? 0.258 -7.758 1.045 1.00 16.13 89 GLU A N 1
ATOM 645 C CA . GLU A 1 100 ? 1.176 -7.775 -0.106 1.00 17.65 89 GLU A CA 1
ATOM 646 C C . GLU A 1 100 ? 0.536 -8.320 -1.361 1.00 15.59 89 GLU A C 1
ATOM 647 O O . GLU A 1 100 ? 0.732 -7.832 -2.467 1.00 17.08 89 GLU A O 1
ATOM 653 N N . LEU A 1 101 ? -0.249 -9.416 -1.210 1.00 15.04 90 LEU A N 1
ATOM 654 C CA . LEU A 1 101 ? -0.962 -9.965 -2.341 1.00 15.36 90 LEU A CA 1
ATOM 655 C C . LEU A 1 101 ? -2.012 -8.949 -2.906 1.00 13.09 90 LEU A C 1
ATOM 656 O O . LEU A 1 101 ? -2.109 -8.770 -4.088 1.00 14.19 90 LEU A O 1
ATOM 661 N N . TYR A 1 102 ? -2.749 -8.283 -2.029 1.00 13.33 91 TYR A N 1
ATOM 662 C CA . TYR A 1 102 ? -3.714 -7.287 -2.476 1.00 13.49 91 TYR A CA 1
ATOM 663 C C . TYR A 1 102 ? -3.021 -6.241 -3.353 1.00 13.11 91 TYR A C 1
ATOM 664 O O . TYR A 1 102 ? -3.407 -5.952 -4.469 1.00 14.04 91 TYR A O 1
ATOM 673 N N . LYS A 1 103 ? -1.893 -5.684 -2.850 1.00 15.80 92 LYS A N 1
ATOM 674 C CA . LYS A 1 103 ? -1.261 -4.607 -3.584 1.00 17.68 92 LYS A CA 1
ATOM 675 C C . LYS A 1 103 ? -0.698 -5.114 -4.902 1.00 15.33 92 LYS A C 1
ATOM 676 O O . LYS A 1 103 ? -0.902 -4.459 -5.940 1.00 16.13 92 LYS A O 1
ATOM 682 N N . LYS A 1 104 ? -0.060 -6.274 -4.880 1.00 14.44 93 LYS A N 1
ATOM 683 C CA . LYS A 1 104 ? 0.499 -6.834 -6.113 1.00 15.18 93 LYS A CA 1
ATOM 684 C C . LYS A 1 104 ? -0.566 -7.112 -7.170 1.00 13.21 93 LYS A C 1
ATOM 685 O O . LYS A 1 104 ? -0.451 -6.791 -8.363 1.00 15.38 93 LYS A O 1
ATOM 691 N N . LEU A 1 105 ? -1.692 -7.691 -6.691 1.00 14.34 94 LEU A N 1
ATOM 692 C CA . LEU A 1 105 ? -2.700 -8.149 -7.622 1.00 13.74 94 LEU A CA 1
ATOM 693 C C . LEU A 1 105 ? -3.625 -7.057 -8.154 1.00 12.94 94 LEU A C 1
ATOM 694 O O . LEU A 1 105 ? -3.977 -7.094 -9.336 1.00 14.33 94 LEU A O 1
ATOM 699 N N . VAL A 1 106 ? -3.889 -6.035 -7.351 1.00 13.03 95 VAL A N 1
ATOM 700 C CA . VAL A 1 106 ? -4.648 -4.906 -7.919 1.00 15.65 95 VAL A CA 1
ATOM 701 C C . VAL A 1 106 ? -3.829 -4.143 -8.919 1.00 16.69 95 VAL A C 1
ATOM 702 O O . VAL A 1 106 ? -4.325 -3.669 -9.911 1.00 17.78 95 VAL A O 1
ATOM 706 N N . GLU A 1 107 ? -2.516 -4.011 -8.710 1.00 16.73 96 GLU A N 1
ATOM 707 C CA . GLU A 1 107 ? -1.598 -3.343 -9.688 1.00 17.62 96 GLU A CA 1
ATOM 708 C C . GLU A 1 107 ? -1.547 -4.163 -10.960 1.00 16.93 96 GLU A C 1
ATOM 709 O O . GLU A 1 107 ? -1.605 -3.610 -12.058 1.00 18.16 96 GLU A O 1
ATOM 715 N N . LYS A 1 108 ? -1.407 -5.498 -10.864 1.00 16.77 97 LYS A N 1
ATOM 716 C CA . LYS A 1 108 ? -1.370 -6.285 -12.111 1.00 16.67 97 LYS A CA 1
ATOM 717 C C . LYS A 1 108 ? -2.748 -6.191 -12.845 1.00 17.40 97 LYS A C 1
ATOM 718 O O . LYS A 1 108 ? -2.813 -6.021 -14.064 1.00 18.48 97 LYS A O 1
ATOM 724 N N . GLY A 1 109 ? -3.851 -6.257 -12.096 1.00 16.45 98 GLY A N 1
ATOM 725 C CA . GLY A 1 109 ? -5.189 -6.303 -12.675 1.00 17.68 98 GLY A CA 1
ATOM 726 C C . GLY A 1 109 ? -5.539 -4.991 -13.266 1.00 18.02 98 GLY A C 1
ATOM 727 O O . GLY A 1 109 ? -6.395 -4.912 -14.099 1.00 18.67 98 GLY A O 1
ATOM 728 N N . ASP A 1 110 ? -4.861 -3.909 -12.838 1.00 17.49 99 ASP A N 1
ATOM 729 C CA . ASP A 1 110 ? -5.163 -2.555 -13.391 1.00 18.00 99 ASP A CA 1
ATOM 730 C C . ASP A 1 110 ? -4.669 -2.410 -14.866 1.00 19.15 99 ASP A C 1
ATOM 731 O O . ASP A 1 110 ? -5.163 -1.487 -15.522 1.00 20.88 99 ASP A O 1
ATOM 736 N N . LYS A 1 111 ? -3.882 -3.346 -15.369 1.00 19.35 100 LYS A N 1
ATOM 737 C CA . LYS A 1 111 ? -3.171 -3.119 -16.698 1.00 20.29 100 LYS A CA 1
ATOM 738 C C . LYS A 1 111 ? -4.111 -3.361 -17.869 1.00 21.93 100 LYS A C 1
ATOM 739 O O . LYS A 1 111 ? -3.986 -2.679 -18.899 1.00 22.69 100 LYS A O 1
ATOM 745 N N . SER A 1 112 ? -5.111 -4.250 -17.747 1.00 18.40 101 SER A N 1
ATOM 746 C CA . SER A 1 112 ? -6.031 -4.542 -18.862 1.00 18.58 101 SER A CA 1
ATOM 747 C C . SER A 1 112 ? -7.106 -5.442 -18.324 1.00 17.65 101 SER A C 1
ATOM 748 O O . SER A 1 112 ? -6.961 -6.042 -17.237 1.00 16.87 101 SER A O 1
ATOM 751 N N . GLU A 1 113 ? -8.200 -5.599 -19.073 1.00 17.89 102 GLU A N 1
ATOM 752 C CA . GLU A 1 113 ? -9.256 -6.565 -18.732 1.00 18.50 102 GLU A CA 1
ATOM 753 C C . GLU A 1 113 ? -8.686 -7.957 -18.660 1.00 17.64 102 GLU A C 1
ATOM 754 O O . GLU A 1 113 ? -8.986 -8.727 -17.728 1.00 16.08 102 GLU A O 1
ATOM 760 N N . VAL A 1 114 ? -7.849 -8.353 -19.620 1.00 15.90 103 VAL A N 1
ATOM 761 C CA . VAL A 1 114 ? -7.247 -9.673 -19.606 1.00 17.69 103 VAL A CA 1
ATOM 762 C C . VAL A 1 114 ? -6.400 -9.907 -18.323 1.00 16.54 103 VAL A C 1
ATOM 763 O O . VAL A 1 114 ? -6.515 -10.928 -17.689 1.00 15.88 103 VAL A O 1
ATOM 767 N N . ASP A 1 115 ? -5.585 -8.915 -17.937 1.00 16.09 104 ASP A N 1
ATOM 768 C CA . ASP A 1 115 ? -4.770 -9.077 -16.747 1.00 15.44 104 ASP A CA 1
ATOM 769 C C . ASP A 1 115 ? -5.686 -9.126 -15.499 1.00 13.94 104 ASP A C 1
ATOM 770 O O . ASP A 1 115 ? -5.382 -9.950 -14.588 1.00 14.98 104 ASP A O 1
ATOM 775 N N . ALA A 1 116 ? -6.799 -8.390 -15.456 1.00 14.47 105 ALA A N 1
ATOM 776 C CA . ALA A 1 116 ? -7.726 -8.455 -14.299 1.00 13.73 105 ALA A CA 1
ATOM 777 C C . ALA A 1 116 ? -8.360 -9.863 -14.216 1.00 12.04 105 ALA A C 1
ATOM 778 O O . ALA A 1 116 ? -8.431 -10.432 -13.119 1.00 12.66 105 ALA A O 1
ATOM 780 N N . LEU A 1 117 ? -8.719 -10.426 -15.376 1.00 12.62 106 LEU A N 1
ATOM 781 C CA . LEU A 1 117 ? -9.302 -11.768 -15.367 1.00 13.71 106 LEU A CA 1
ATOM 782 C C . LEU A 1 117 ? -8.326 -12.887 -14.970 1.00 12.98 106 LEU A C 1
ATOM 783 O O . LEU A 1 117 ? -8.590 -13.828 -14.217 1.00 13.61 106 LEU A O 1
ATOM 788 N N . LYS A 1 118 ? -7.076 -12.676 -15.399 1.00 13.83 107 LYS A N 1
ATOM 789 C CA . LYS A 1 118 ? -5.950 -13.559 -14.955 1.00 13.81 107 LYS A CA 1
ATOM 790 C C . LYS A 1 118 ? -5.781 -13.463 -13.437 1.00 13.00 107 LYS A C 1
ATOM 791 O O . LYS A 1 118 ? -5.556 -14.494 -12.788 1.00 14.32 107 LYS A O 1
ATOM 797 N N . VAL A 1 119 ? -5.860 -12.268 -12.890 1.00 12.20 108 VAL A N 1
ATOM 798 C CA . VAL A 1 119 ? -5.771 -12.071 -11.464 1.00 13.90 108 VAL A CA 1
ATOM 799 C C . VAL A 1 119 ? -6.961 -12.818 -10.785 1.00 12.57 108 VAL A C 1
ATOM 800 O O . VAL A 1 119 ? -6.762 -13.437 -9.729 1.00 13.78 108 VAL A O 1
ATOM 804 N N . GLY A 1 120 ? -8.172 -12.754 -11.379 1.00 13.45 109 GLY A N 1
ATOM 805 C CA . GLY A 1 120 ? -9.310 -13.558 -10.839 1.00 15.66 109 GLY A CA 1
ATOM 806 C C . GLY A 1 120 ? -8.919 -15.023 -10.667 1.00 12.14 109 GLY A C 1
ATOM 807 O O . GLY A 1 120 ? -9.068 -15.665 -9.617 1.00 13.94 109 GLY A O 1
ATOM 808 N N . ALA A 1 121 ? -8.434 -15.610 -11.763 1.00 12.86 110 ALA A N 1
ATOM 809 C CA . ALA A 1 121 ? -7.993 -17.005 -11.717 1.00 14.45 110 ALA A CA 1
ATOM 810 C C . ALA A 1 121 ? -6.874 -17.290 -10.758 1.00 14.00 110 ALA A C 1
ATOM 811 O O . ALA A 1 121 ? -6.907 -18.291 -10.049 1.00 14.73 110 ALA A O 1
ATOM 813 N N . THR A 1 122 ? -5.942 -16.351 -10.659 1.00 12.49 111 THR A N 1
ATOM 814 C CA . THR A 1 122 ? -4.756 -16.506 -9.766 1.00 13.12 111 THR A CA 1
ATOM 815 C C . THR A 1 122 ? -5.227 -16.634 -8.303 1.00 12.83 111 THR A C 1
ATOM 816 O O . THR A 1 122 ? -4.729 -17.529 -7.574 1.00 13.13 111 THR A O 1
ATOM 820 N N . ILE A 1 123 ? -6.182 -15.791 -7.892 1.00 12.90 112 ILE A N 1
ATOM 821 C CA . ILE A 1 123 ? -6.583 -15.843 -6.494 1.00 12.20 112 ILE A CA 1
ATOM 822 C C . ILE A 1 123 ? -7.357 -17.135 -6.222 1.00 12.19 112 ILE A C 1
ATOM 823 O O . ILE A 1 123 ? -7.183 -17.751 -5.144 1.00 12.58 112 ILE A O 1
ATOM 828 N N . GLU A 1 124 ? -8.181 -17.589 -7.212 1.00 11.51 113 GLU A N 1
ATOM 829 C CA . GLU A 1 124 ? -8.844 -18.862 -6.950 1.00 11.73 113 GLU A CA 1
ATOM 830 C C . GLU A 1 124 ? -7.907 -20.036 -6.904 1.00 12.64 113 GLU A C 1
ATOM 831 O O . GLU A 1 124 ? -8.083 -21.005 -6.127 1.00 13.46 113 GLU A O 1
ATOM 837 N N . ASP A 1 125 ? -6.885 -19.972 -7.765 1.00 13.37 114 ASP A N 1
ATOM 838 C CA . ASP A 1 125 ? -5.842 -20.975 -7.784 1.00 13.14 114 ASP A CA 1
ATOM 839 C C . ASP A 1 125 ? -5.121 -21.071 -6.409 1.00 12.65 114 ASP A C 1
ATOM 840 O O . ASP A 1 125 ? -5.053 -22.152 -5.798 1.00 12.82 114 ASP A O 1
ATOM 845 N N . LEU A 1 126 ? -4.740 -19.915 -5.896 1.00 12.22 115 LEU A N 1
ATOM 846 C CA . LEU A 1 126 ? -4.141 -19.871 -4.574 1.00 14.01 115 LEU A CA 1
ATOM 847 C C . LEU A 1 126 ? -5.060 -20.451 -3.502 1.00 13.02 115 LEU A C 1
ATOM 848 O O . LEU A 1 126 ? -4.667 -21.179 -2.593 1.00 13.88 115 LEU A O 1
ATOM 853 N N . ASP A 1 127 ? -6.313 -20.043 -3.605 1.00 13.91 116 ASP A N 1
ATOM 854 C CA . ASP A 1 127 ? -7.343 -20.442 -2.607 1.00 13.26 116 ASP A CA 1
ATOM 855 C C . ASP A 1 127 ? -7.476 -22.003 -2.604 1.00 13.27 116 ASP A C 1
ATOM 856 O O . ASP A 1 127 ? -7.509 -22.573 -1.532 1.00 14.28 116 ASP A O 1
ATOM 861 N N . ILE A 1 128 ? -7.526 -22.592 -3.780 1.00 13.44 117 ILE A N 1
ATOM 862 C CA . ILE A 1 128 ? -7.665 -24.045 -3.872 1.00 15.17 117 ILE A CA 1
ATOM 863 C C . ILE A 1 128 ? -6.465 -24.693 -3.274 1.00 14.75 117 ILE A C 1
ATOM 864 O O . ILE A 1 128 ? -6.561 -25.635 -2.463 1.00 16.08 117 ILE A O 1
ATOM 869 N N . ALA A 1 129 ? -5.260 -24.214 -3.577 1.00 14.17 118 ALA A N 1
ATOM 870 C CA . ALA A 1 129 ? -3.983 -24.832 -3.074 1.00 13.83 118 ALA A CA 1
ATOM 871 C C . ALA A 1 129 ? -3.965 -24.713 -1.547 1.00 13.43 118 ALA A C 1
ATOM 872 O O . ALA A 1 129 ? -3.576 -25.622 -0.824 1.00 16.34 118 ALA A O 1
ATOM 874 N N . ASP A 1 130 ? -4.327 -23.555 -1.004 1.00 14.27 119 ASP A N 1
ATOM 875 C CA . ASP A 1 130 ? -4.248 -23.350 0.427 1.00 16.07 119 ASP A CA 1
ATOM 876 C C . ASP A 1 130 ? -5.301 -24.144 1.123 1.00 15.74 119 ASP A C 1
ATOM 877 O O . ASP A 1 130 ? -5.039 -24.684 2.218 1.00 16.81 119 ASP A O 1
ATOM 882 N N . LEU A 1 131 ? -6.499 -24.221 0.556 1.00 15.45 120 LEU A N 1
ATOM 883 C CA . LEU A 1 131 ? -7.600 -25.049 1.153 1.00 16.34 120 LEU A CA 1
ATOM 884 C C . LEU A 1 131 ? -7.164 -26.533 1.206 1.00 17.87 120 LEU A C 1
ATOM 885 O O . LEU A 1 131 ? -7.375 -27.177 2.241 1.00 17.56 120 LEU A O 1
ATOM 890 N N . GLU A 1 132 ? -6.490 -27.006 0.163 1.00 15.51 121 GLU A N 1
ATOM 891 C CA . GLU A 1 132 ? -6.018 -28.420 0.214 1.00 18.29 121 GLU A CA 1
ATOM 892 C C . GLU A 1 132 ? -5.005 -28.564 1.343 1.00 18.31 121 GLU A C 1
ATOM 893 O O . GLU A 1 132 ? -5.095 -29.595 2.085 1.00 19.65 121 GLU A O 1
ATOM 899 N N . LYS A 1 133 ? -4.091 -27.636 1.571 1.00 18.20 122 LYS A N 1
ATOM 900 C CA . LYS A 1 133 ? -3.150 -27.725 2.647 1.00 18.63 122 LYS A CA 1
ATOM 901 C C . LYS A 1 133 ? -3.888 -27.785 3.965 1.00 18.47 122 LYS A C 1
ATOM 902 O O . LYS A 1 133 ? -3.584 -28.628 4.789 1.00 19.36 122 LYS A O 1
ATOM 908 N N . TRP A 1 134 ? -4.841 -26.887 4.184 1.00 17.88 123 TRP A N 1
ATOM 909 C CA . TRP A 1 134 ? -5.546 -26.871 5.502 1.00 18.30 123 TRP A CA 1
ATOM 910 C C . TRP A 1 134 ? -6.436 -28.078 5.635 1.00 16.51 123 TRP A C 1
ATOM 911 O O . TRP A 1 134 ? -6.481 -28.610 6.801 1.00 21.35 123 TRP A O 1
ATOM 922 N N . ILE A 1 135 ? -7.160 -28.497 4.619 1.00 18.69 124 ILE A N 1
ATOM 923 C CA . ILE A 1 135 ? -8.012 -29.718 4.720 1.00 20.34 124 ILE A CA 1
ATOM 924 C C . ILE A 1 135 ? -7.152 -30.916 5.159 1.00 23.11 124 ILE A C 1
ATOM 925 O O . ILE A 1 135 ? -7.568 -31.678 6.056 1.00 22.82 124 ILE A O 1
ATOM 930 N N . ASN A 1 136 ? -5.931 -31.027 4.664 1.00 22.78 125 ASN A N 1
ATOM 931 C CA . ASN A 1 136 ? -5.059 -32.178 5.016 1.00 26.43 125 ASN A CA 1
ATOM 932 C C . ASN A 1 136 ? -4.486 -32.078 6.423 1.00 27.21 125 ASN A C 1
ATOM 933 O O . ASN A 1 136 ? -3.807 -33.031 6.914 1.00 27.78 125 ASN A O 1
ATOM 938 N N . LYS A 1 137 ? -4.706 -30.947 7.082 1.00 27.52 126 LYS A N 1
ATOM 939 C CA . LYS A 1 137 ? -4.246 -30.735 8.450 1.00 27.84 126 LYS A CA 1
ATOM 940 C C . LYS A 1 137 ? -5.370 -30.938 9.492 1.00 27.37 126 LYS A C 1
ATOM 941 O O . LYS A 1 137 ? -5.074 -30.812 10.691 1.00 29.30 126 LYS A O 1
ATOM 947 N N . THR A 1 138 ? -6.577 -31.259 9.066 1.00 27.18 127 THR A N 1
ATOM 948 C CA . THR A 1 138 ? -7.734 -31.372 9.995 1.00 30.32 127 THR A CA 1
ATOM 949 C C . THR A 1 138 ? -8.613 -32.627 9.889 1.00 30.61 127 THR A C 1
ATOM 950 O O . THR A 1 138 ? -8.933 -33.078 8.791 1.00 29.58 127 THR A O 1
ATOM 954 N N . ASP A 1 139 ? -9.081 -33.174 11.038 1.00 33.82 128 ASP A N 1
ATOM 955 C CA . ASP A 1 139 ? -10.198 -34.162 11.009 1.00 34.86 128 ASP A CA 1
ATOM 956 C C . ASP A 1 139 ? -11.571 -33.647 11.473 1.00 33.84 128 ASP A C 1
ATOM 957 O O . ASP A 1 139 ? -12.558 -34.405 11.531 1.00 34.20 128 ASP A O 1
ATOM 962 N N . ASN A 1 140 ? -11.666 -32.349 11.808 1.00 32.01 129 ASN A N 1
ATOM 963 C CA . ASN A 1 140 ? -12.907 -31.775 12.270 1.00 31.55 129 ASN A CA 1
ATOM 964 C C . ASN A 1 140 ? -13.922 -31.713 11.138 1.00 32.39 129 ASN A C 1
ATOM 965 O O . ASN A 1 140 ? -13.748 -30.936 10.160 1.00 29.41 129 ASN A O 1
ATOM 970 N N . GLU A 1 141 ? -14.983 -32.523 11.136 1.00 32.05 130 GLU A N 1
ATOM 971 C CA . GLU A 1 141 ? -15.890 -32.556 9.969 1.00 35.12 130 GLU A CA 1
ATOM 972 C C . GLU A 1 141 ? -16.637 -31.240 9.726 1.00 34.65 130 GLU A C 1
ATOM 973 O O . GLU A 1 141 ? -17.151 -30.954 8.582 1.00 34.68 130 GLU A O 1
ATOM 979 N N . ASP A 1 142 ? -16.754 -30.418 10.768 1.00 33.46 131 ASP A N 1
ATOM 980 C CA . ASP A 1 142 ? -17.415 -29.144 10.486 1.00 34.26 131 ASP A CA 1
ATOM 981 C C . ASP A 1 142 ? -16.485 -28.180 9.724 1.00 29.76 131 ASP A C 1
ATOM 982 O O . ASP A 1 142 ? -16.949 -27.463 8.809 1.00 30.58 131 ASP A O 1
ATOM 987 N N . ILE A 1 143 ? -15.241 -28.125 10.199 1.00 26.54 132 ILE A N 1
ATOM 988 C CA . ILE A 1 143 ? -14.174 -27.335 9.476 1.00 24.11 132 ILE A CA 1
ATOM 989 C C . ILE A 1 143 ? -13.986 -27.869 8.036 1.00 25.71 132 ILE A C 1
ATOM 990 O O . ILE A 1 143 ? -14.032 -27.114 7.075 1.00 23.15 132 ILE A O 1
ATOM 995 N N . LYS A 1 144 ? -13.927 -29.180 7.867 1.00 26.51 133 LYS A N 1
ATOM 996 C CA . LYS A 1 144 ? -13.921 -29.724 6.490 1.00 25.08 133 LYS A CA 1
ATOM 997 C C . LYS A 1 144 ? -15.139 -29.444 5.550 1.00 27.83 133 LYS A C 1
ATOM 998 O O . LYS A 1 144 ? -14.934 -29.204 4.339 1.00 26.40 133 LYS A O 1
ATOM 1004 N N . PHE A 1 145 ? -16.394 -29.573 5.986 1.00 24.43 134 PHE A N 1
ATOM 1005 C CA . PHE A 1 145 ? -17.611 -29.201 5.176 1.00 27.72 134 PHE A CA 1
ATOM 1006 C C . PHE A 1 145 ? -17.343 -27.818 4.642 1.00 26.51 134 PHE A C 1
ATOM 1007 O O . PHE A 1 145 ? -17.598 -27.583 3.458 1.00 26.46 134 PHE A O 1
ATOM 1015 N N . VAL A 1 146 ? -16.934 -26.888 5.522 1.00 25.19 135 VAL A N 1
ATOM 1016 C CA . VAL A 1 146 ? -16.800 -25.503 5.076 1.00 22.75 135 VAL A CA 1
ATOM 1017 C C . VAL A 1 146 ? -15.569 -25.444 4.070 1.00 19.18 135 VAL A C 1
ATOM 1018 O O . VAL A 1 146 ? -15.788 -24.839 3.028 1.00 21.15 135 VAL A O 1
ATOM 1022 N N . TYR A 1 147 ? -14.439 -26.018 4.441 1.00 19.88 136 TYR A N 1
ATOM 1023 C CA . TYR A 1 147 ? -13.286 -25.935 3.482 1.00 18.73 136 TYR A CA 1
ATOM 1024 C C . TYR A 1 147 ? -13.632 -26.594 2.167 1.00 21.03 136 TYR A C 1
ATOM 1025 O O . TYR A 1 147 ? -13.296 -26.094 1.097 1.00 20.05 136 TYR A O 1
ATOM 1034 N N . GLU A 1 148 ? -14.350 -27.710 2.203 1.00 22.63 137 GLU A N 1
ATOM 1035 C CA 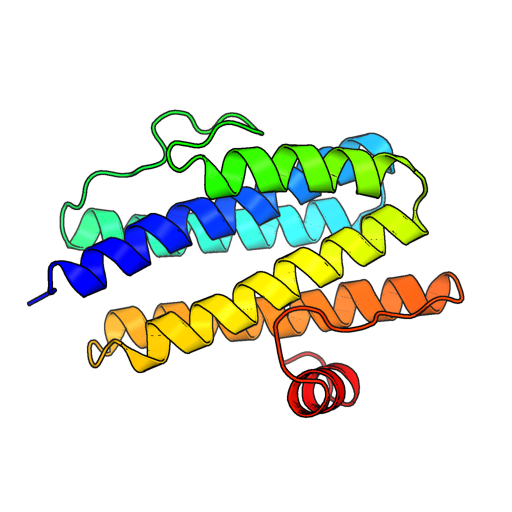. GLU A 1 148 ? -14.721 -28.299 0.907 1.00 22.11 137 GLU A CA 1
ATOM 1036 C C . GLU A 1 148 ? -15.691 -27.492 0.130 1.00 22.94 137 GLU A C 1
ATOM 1037 O O . GLU A 1 148 ? -15.650 -27.406 -1.133 1.00 25.79 137 GLU A O 1
ATOM 1043 N N . ASN A 1 149 ? -16.619 -26.802 0.766 1.00 21.69 138 ASN A N 1
ATOM 1044 C CA . ASN A 1 149 ? -17.547 -26.033 0.090 1.00 22.96 138 ASN A CA 1
ATOM 1045 C C . ASN A 1 149 ? -16.865 -24.796 -0.580 1.00 19.12 138 ASN A C 1
ATOM 1046 O O . ASN A 1 149 ? -17.202 -24.326 -1.648 1.00 18.75 138 ASN A O 1
ATOM 1051 N N . LEU A 1 150 ? -15.942 -24.211 0.251 1.00 19.63 139 LEU A N 1
ATOM 1052 C CA . LEU A 1 150 ? -15.186 -23.049 -0.245 1.00 18.79 139 LEU A CA 1
ATOM 1053 C C . LEU A 1 150 ? -14.368 -23.463 -1.470 1.00 15.54 139 LEU A C 1
ATOM 1054 O O . LEU A 1 150 ? -14.270 -22.702 -2.391 1.00 15.93 139 LEU A O 1
ATOM 1059 N N . MET A 1 151 ? -13.800 -24.674 -1.371 1.00 17.93 140 MET A N 1
ATOM 1060 C CA . MET A 1 151 ? -12.955 -25.201 -2.495 1.00 17.76 140 MET A CA 1
ATOM 1061 C C . MET A 1 151 ? -13.775 -25.422 -3.746 1.00 17.42 140 MET A C 1
ATOM 1062 O O . MET A 1 151 ? -13.413 -25.036 -4.839 1.00 16.27 140 MET A O 1
ATOM 1067 N N . LYS A 1 152 ? -15.002 -26.002 -3.577 1.00 17.40 141 LYS A N 1
ATOM 1068 C CA . LYS A 1 152 ? -15.850 -26.108 -4.707 1.00 18.62 141 LYS A CA 1
ATOM 1069 C C . LYS A 1 152 ? -16.226 -24.781 -5.299 1.00 16.73 141 LYS A C 1
ATOM 1070 O O . LYS A 1 152 ? -16.262 -24.585 -6.507 1.00 17.22 141 LYS A O 1
ATOM 1076 N N . GLY A 1 153 ? -16.520 -23.787 -4.439 1.00 16.68 142 GLY A N 1
ATOM 1077 C CA . GLY A 1 153 ? -16.764 -22.458 -4.927 1.00 16.71 142 GLY A CA 1
ATOM 1078 C C . GLY A 1 153 ? -15.601 -21.888 -5.790 1.00 14.89 142 GLY A C 1
ATOM 1079 O O . GLY A 1 153 ? -15.837 -21.344 -6.836 1.00 14.90 142 GLY A O 1
ATOM 1080 N N . SER A 1 154 ? -14.366 -22.050 -5.278 1.00 16.03 143 SER A N 1
ATOM 1081 C CA . SER A 1 154 ? -13.162 -21.566 -6.003 1.00 14.48 143 SER A CA 1
ATOM 1082 C C . SER A 1 154 ? -12.947 -22.326 -7.324 1.00 14.22 143 SER A C 1
ATOM 1083 O O . SER A 1 154 ? -12.600 -21.692 -8.286 1.00 13.93 143 SER A O 1
ATOM 1086 N N . ARG A 1 155 ? -13.294 -23.641 -7.365 1.00 14.75 144 ARG A N 1
ATOM 1087 C CA . ARG A 1 155 ? -13.250 -24.279 -8.660 1.00 15.31 144 ARG A CA 1
ATOM 1088 C C . ARG A 1 155 ? -14.213 -23.685 -9.632 1.00 15.36 144 ARG A C 1
ATOM 1089 O O . ARG A 1 155 ? -13.958 -23.501 -10.817 1.00 16.08 144 ARG A O 1
ATOM 1097 N N . ASN A 1 156 ? -15.434 -23.432 -9.136 1.00 15.30 145 ASN A N 1
ATOM 1098 C CA . ASN A 1 156 ? -16.409 -22.824 -10.035 1.00 16.02 145 ASN A CA 1
ATOM 1099 C C . ASN A 1 156 ? -16.041 -21.415 -10.542 1.00 13.57 145 ASN A C 1
ATOM 1100 O O . ASN A 1 156 ? -16.196 -21.041 -11.652 1.00 14.55 145 ASN A O 1
ATOM 1105 N N . HIS A 1 157 ? -15.542 -20.623 -9.568 1.00 14.74 146 HIS A N 1
ATOM 1106 C CA . HIS A 1 157 ? -15.070 -19.296 -9.910 1.00 15.37 146 HIS A CA 1
ATOM 1107 C C . HIS A 1 157 ? -13.892 -19.258 -10.917 1.00 13.31 146 HIS A C 1
ATOM 1108 O O . HIS A 1 157 ? -13.872 -18.461 -11.816 1.00 14.56 146 HIS A O 1
ATOM 1115 N N . MET A 1 158 ? -12.984 -20.217 -10.670 1.00 14.25 147 MET A N 1
ATOM 1116 C CA . MET A 1 158 ? -11.892 -20.360 -11.625 1.00 14.99 147 MET A CA 1
ATOM 1117 C C . MET A 1 158 ? -12.392 -20.676 -13.055 1.00 13.81 147 MET A C 1
ATOM 1118 O O . MET A 1 158 ? -11.944 -20.106 -14.003 1.00 14.33 147 MET A O 1
ATOM 1123 N N . ARG A 1 159 ? -13.375 -21.632 -13.126 1.00 14.57 148 ARG A N 1
ATOM 1124 C CA . ARG A 1 159 ? -13.921 -21.927 -14.437 1.00 14.98 148 ARG A CA 1
ATOM 1125 C C . ARG A 1 159 ? -14.547 -20.708 -15.072 1.00 15.74 148 ARG A C 1
ATOM 1126 O O . ARG A 1 159 ? -14.393 -20.429 -16.274 1.00 15.19 148 ARG A O 1
ATOM 1134 N N . ALA A 1 160 ? -15.236 -19.872 -14.252 1.00 14.31 149 ALA A N 1
ATOM 1135 C CA . ALA A 1 160 ? -15.835 -18.698 -14.812 1.00 15.12 149 ALA A CA 1
ATOM 1136 C C . ALA A 1 160 ? -14.810 -17.658 -15.293 1.00 13.41 149 ALA A C 1
ATOM 1137 O O . ALA A 1 160 ? -14.939 -17.079 -16.331 1.00 14.98 149 ALA A O 1
ATOM 1139 N N . PHE A 1 161 ? -13.746 -17.417 -14.464 1.00 14.87 150 PHE A N 1
ATOM 1140 C CA . PHE A 1 161 ? -12.732 -16.454 -14.910 1.00 14.10 150 PHE A CA 1
ATOM 1141 C C . PHE A 1 161 ? -12.013 -16.959 -16.182 1.00 13.14 150 PHE A C 1
ATOM 1142 O O . PHE A 1 161 ? -11.776 -16.147 -17.062 1.00 14.92 150 PHE A O 1
ATOM 1150 N N . VAL A 1 162 ? -11.779 -18.272 -16.217 1.00 14.56 151 VAL A N 1
ATOM 1151 C CA . VAL A 1 162 ? -11.020 -18.804 -17.418 1.00 15.85 151 VAL A CA 1
ATOM 1152 C C . VAL A 1 162 ? -11.910 -18.756 -18.678 1.00 15.03 151 VAL A C 1
ATOM 1153 O O . VAL A 1 162 ? -11.449 -18.378 -19.740 1.00 15.51 151 VAL A O 1
ATOM 1157 N N . ARG A 1 163 ? -13.213 -19.046 -18.512 1.00 14.76 152 ARG A N 1
ATOM 1158 C CA . ARG A 1 163 ? -14.053 -18.925 -19.680 1.00 16.02 152 ARG A CA 1
ATOM 1159 C C . ARG A 1 163 ? -14.158 -17.493 -20.145 1.00 15.61 152 ARG A C 1
ATOM 1160 O O . ARG A 1 163 ? -14.138 -17.208 -21.351 1.00 15.68 152 ARG A O 1
ATOM 1168 N N . MET A 1 164 ? -14.155 -16.553 -19.247 1.00 14.68 153 MET A N 1
ATOM 1169 C CA . MET A 1 164 ? -14.213 -15.138 -19.672 1.00 16.85 153 MET A CA 1
ATOM 1170 C C . MET A 1 164 ? -12.881 -14.753 -20.322 1.00 14.38 153 MET A C 1
ATOM 1171 O O . MET A 1 164 ? -12.863 -14.104 -21.367 1.00 16.83 153 MET A O 1
ATOM 1176 N N . LEU A 1 165 ? -11.708 -15.272 -19.830 1.00 14.98 154 LEU A N 1
ATOM 1177 C CA . LEU A 1 165 ? -10.379 -15.077 -20.462 1.00 15.96 154 LEU A CA 1
ATOM 1178 C C . LEU A 1 165 ? -10.431 -15.645 -21.891 1.00 15.57 154 LEU A C 1
ATOM 1179 O O . LEU A 1 165 ? -9.932 -14.967 -22.833 1.00 15.93 154 LEU A O 1
ATOM 1184 N N . ASN A 1 166 ? -11.002 -16.836 -22.008 1.00 15.34 155 ASN A N 1
ATOM 1185 C CA . ASN A 1 166 ? -11.102 -17.400 -23.394 1.00 16.18 155 ASN A CA 1
ATOM 1186 C C . ASN A 1 166 ? -11.860 -16.456 -24.317 1.00 16.63 155 ASN A C 1
ATOM 1187 O O . ASN A 1 166 ? -11.518 -16.344 -25.498 1.00 16.58 155 ASN A O 1
ATOM 1192 N N . ASN A 1 167 ? -12.958 -15.822 -23.823 1.00 17.82 156 ASN A N 1
ATOM 1193 C CA . ASN A 1 167 ? -13.693 -14.841 -24.652 1.00 19.51 156 ASN A CA 1
ATOM 1194 C C . ASN A 1 167 ? -12.851 -13.721 -25.146 1.00 20.16 156 ASN A C 1
ATOM 1195 O O . ASN A 1 167 ? -13.127 -13.117 -26.192 1.00 20.75 156 ASN A O 1
ATOM 1200 N N . TYR A 1 168 ? -11.800 -13.353 -24.396 1.00 18.82 157 TYR A N 1
ATOM 1201 C CA . TYR A 1 168 ? -10.885 -12.304 -24.780 1.00 21.55 157 TYR A CA 1
ATOM 1202 C C . TYR A 1 168 ? -9.685 -12.874 -25.558 1.00 20.65 157 TYR A C 1
ATOM 1203 O O . TYR A 1 168 ? -8.685 -12.209 -25.839 1.00 26.22 157 TYR A O 1
ATOM 1212 N N . GLY A 1 169 ? -9.709 -14.152 -25.980 1.00 20.43 158 GLY A N 1
ATOM 1213 C CA . GLY A 1 169 ? -8.617 -14.756 -26.685 1.00 20.29 158 GLY A CA 1
ATOM 1214 C C . GLY A 1 169 ? -7.398 -15.145 -25.889 1.00 20.12 158 GLY A C 1
ATOM 1215 O O . GLY A 1 169 ? -6.300 -15.322 -26.413 1.00 21.03 158 GLY A O 1
ATOM 1216 N N . SER A 1 170 ? -7.615 -15.351 -24.592 1.00 17.52 159 SER A N 1
ATOM 1217 C CA . SER A 1 170 ? -6.524 -15.680 -23.707 1.00 18.17 159 SER A CA 1
ATOM 1218 C C . SER A 1 170 ? -6.836 -16.958 -22.931 1.00 18.74 159 SER A C 1
ATOM 1219 O O . SER A 1 170 ? -7.870 -17.611 -23.048 1.00 20.06 159 SER A O 1
ATOM 1222 N N . ASN A 1 171 ? -5.931 -17.303 -22.006 1.00 21.82 160 ASN A N 1
ATOM 1223 C CA . ASN A 1 171 ? -6.035 -18.525 -21.236 1.00 21.56 160 ASN A CA 1
ATOM 1224 C C . ASN A 1 171 ? -5.316 -18.262 -19.963 1.00 18.25 160 ASN A C 1
ATOM 1225 O O . ASN A 1 171 ? -4.981 -17.115 -19.686 1.00 23.08 160 ASN A O 1
ATOM 1230 N N . TYR A 1 172 ? -5.172 -19.272 -19.152 1.00 16.77 161 TYR A N 1
ATOM 1231 C CA . TYR A 1 172 ? -4.562 -19.135 -17.813 1.00 15.82 161 TYR A CA 1
ATOM 1232 C C . TYR A 1 172 ? -3.605 -20.272 -17.592 1.00 15.27 161 TYR A C 1
ATOM 1233 O O . TYR A 1 172 ? -3.817 -21.381 -17.889 1.00 16.77 161 TYR A O 1
ATOM 1242 N N . THR A 1 173 ? -2.482 -19.911 -16.976 1.00 17.00 162 THR A N 1
ATOM 1243 C CA . THR A 1 173 ? -1.414 -20.839 -16.592 1.00 18.93 162 THR A CA 1
ATOM 1244 C C . THR A 1 173 ? -1.447 -20.994 -15.070 1.00 16.65 162 THR A C 1
ATOM 1245 O O . THR A 1 173 ? -1.265 -19.969 -14.364 1.00 17.03 162 THR A O 1
ATOM 1249 N N . PRO A 1 174 ? -1.658 -22.213 -14.600 1.00 15.54 163 PRO A N 1
ATOM 1250 C CA . PRO A 1 174 ? -1.748 -22.329 -13.112 1.00 16.57 163 PRO A CA 1
ATOM 1251 C C . PRO A 1 174 ? -0.390 -22.025 -12.434 1.00 15.05 163 PRO A C 1
ATOM 1252 O O . PRO A 1 174 ? 0.728 -22.155 -13.042 1.00 17.67 163 PRO A O 1
ATOM 1256 N N . GLN A 1 175 ? -0.500 -21.561 -11.214 1.00 14.03 164 GLN A N 1
ATOM 1257 C CA . GLN A 1 175 ? 0.670 -21.062 -10.430 1.00 15.82 164 GLN A CA 1
ATOM 1258 C C . GLN A 1 175 ? 0.830 -21.860 -9.120 1.00 15.52 164 GLN A C 1
ATOM 1259 O O . GLN A 1 175 ? 1.969 -22.085 -8.671 1.00 16.13 164 GLN A O 1
ATOM 1265 N N . TYR A 1 176 ? -0.277 -22.235 -8.445 1.00 14.40 165 TYR A N 1
ATOM 1266 C CA . TYR A 1 176 ? -0.203 -22.853 -7.105 1.00 15.27 165 TYR A CA 1
ATOM 1267 C C . TYR A 1 176 ? -0.664 -24.284 -7.124 1.00 15.92 165 TYR A C 1
ATOM 1268 O O . TYR A 1 176 ? 0.014 -25.146 -6.602 1.00 16.77 165 TYR A O 1
ATOM 1277 N N . ILE A 1 177 ? -1.845 -24.595 -7.661 1.00 15.94 166 ILE A N 1
ATOM 1278 C CA . ILE A 1 177 ? -2.262 -25.974 -7.914 1.00 15.27 166 ILE A CA 1
ATOM 1279 C C . ILE A 1 177 ? -1.460 -26.608 -9.041 1.00 17.64 166 ILE A C 1
ATOM 1280 O O . ILE A 1 177 ? -0.827 -25.927 -9.831 1.00 15.55 166 ILE A O 1
ATOM 1285 N N . SER A 1 178 ? -1.553 -27.949 -9.078 1.00 19.72 167 SER A N 1
ATOM 1286 C CA . SER A 1 178 ? -0.835 -28.656 -10.143 1.00 19.04 167 SER A CA 1
ATOM 1287 C C . SER A 1 178 ? -1.432 -28.453 -11.497 1.00 18.63 167 SER A C 1
ATOM 1288 O O . SER A 1 178 ? -2.631 -28.157 -11.575 1.00 17.91 167 SER A O 1
ATOM 1291 N N . LYS A 1 179 ? -0.708 -28.666 -12.598 1.00 18.14 168 LYS A N 1
ATOM 1292 C CA . LYS A 1 179 ? -1.172 -28.594 -13.926 1.00 18.72 168 LYS A CA 1
ATOM 1293 C C . LYS A 1 179 ? -2.295 -29.661 -14.059 1.00 18.54 168 LYS A C 1
ATOM 1294 O O . LYS A 1 179 ? -3.324 -29.367 -14.739 1.00 20.28 168 LYS A O 1
ATOM 1300 N N . GLU A 1 180 ? -2.089 -30.848 -13.481 1.00 20.57 169 GLU A N 1
ATOM 1301 C CA . GLU A 1 180 ? -3.071 -31.913 -13.600 1.00 21.46 169 GLU A CA 1
ATOM 1302 C C . GLU A 1 180 ? -4.410 -31.471 -12.982 1.00 21.19 169 GLU A C 1
ATOM 1303 O O . GLU A 1 180 ? -5.477 -31.622 -13.625 1.00 21.06 169 GLU A O 1
ATOM 1309 N N . GLU A 1 181 ? -4.355 -30.935 -11.783 1.00 18.26 170 GLU A N 1
ATOM 1310 C CA . GLU A 1 181 ? -5.574 -30.477 -11.187 1.00 19.74 170 GLU A CA 1
ATOM 1311 C C . GLU A 1 181 ? -6.240 -29.316 -11.972 1.00 17.82 170 GLU A C 1
ATOM 1312 O O . GLU A 1 181 ? -7.526 -29.289 -12.124 1.00 17.74 170 GLU A O 1
ATOM 1318 N N . TYR A 1 182 ? -5.499 -28.354 -12.474 1.00 17.33 171 TYR A N 1
ATOM 1319 C CA . TYR A 1 182 ? -6.048 -27.284 -13.250 1.00 16.64 171 TYR A CA 1
ATOM 1320 C C . TYR A 1 182 ? -6.752 -27.823 -14.455 1.00 17.04 171 TYR A C 1
ATOM 1321 O O . TYR A 1 182 ? -7.896 -27.445 -14.707 1.00 18.01 171 TYR A O 1
ATOM 1330 N N . GLU A 1 183 ? -6.138 -28.736 -15.194 1.00 20.09 172 GLU A N 1
ATOM 1331 C CA . GLU A 1 183 ? -6.804 -29.252 -16.360 1.00 21.35 172 GLU A CA 1
ATOM 1332 C C . GLU A 1 183 ? -8.061 -30.044 -15.961 1.00 20.11 172 GLU A C 1
ATOM 1333 O O . GLU A 1 183 ? -9.076 -29.967 -16.763 1.00 22.50 172 GLU A O 1
ATOM 1339 N N . GLU A 1 184 ? -8.071 -30.749 -14.861 1.00 20.11 173 GLU A N 1
ATOM 1340 C CA . GLU A 1 184 ? -9.314 -31.434 -14.402 1.00 23.55 173 GLU A CA 1
ATOM 1341 C C . GLU A 1 184 ? -10.412 -30.388 -14.140 1.00 24.43 173 GLU A C 1
ATOM 1342 O O . GLU A 1 184 ? -11.593 -30.574 -14.579 1.00 24.82 173 GLU A O 1
ATOM 1348 N N . ILE A 1 185 ? -10.094 -29.245 -13.516 1.00 20.75 174 ILE A N 1
ATOM 1349 C CA . ILE A 1 185 ? -11.086 -28.216 -13.243 1.00 19.31 174 ILE A CA 1
ATOM 1350 C C . ILE A 1 185 ? -11.609 -27.644 -14.512 1.00 20.03 174 ILE A C 1
ATOM 1351 O O . ILE A 1 185 ? -12.869 -27.549 -14.683 1.00 21.39 174 ILE A O 1
ATOM 1356 N N . ILE A 1 186 ? -10.821 -27.163 -15.456 1.00 18.79 175 ILE A N 1
ATOM 1357 C CA . ILE A 1 186 ? -11.290 -26.422 -16.618 1.00 21.27 175 ILE A CA 1
ATOM 1358 C C . ILE A 1 186 ? -11.992 -27.274 -17.712 1.00 22.75 175 ILE A C 1
ATOM 1359 O O . ILE A 1 186 ? -12.790 -26.714 -18.509 1.00 26.59 175 ILE A O 1
ATOM 1364 N N . SER A 1 187 ? -11.655 -28.533 -17.745 1.00 24.17 176 SER A N 1
ATOM 1365 C CA . SER A 1 187 ? -12.237 -29.525 -18.646 1.00 26.01 176 SER A CA 1
ATOM 1366 C C . SER A 1 187 ? -13.552 -30.085 -18.117 1.00 28.61 176 SER A C 1
ATOM 1367 O O . SER A 1 187 ? -14.155 -30.921 -18.801 1.00 30.89 176 SER A O 1
ATOM 1370 N N . SER A 1 188 ? -13.988 -29.666 -16.944 1.00 25.81 177 SER A N 1
ATOM 1371 C CA . SER A 1 188 ? -15.295 -30.089 -16.402 1.00 27.95 177 SER A CA 1
ATOM 1372 C C . SER A 1 188 ? -16.225 -28.910 -16.205 1.00 29.82 177 SER A C 1
ATOM 1373 O O . SER A 1 188 ? -15.877 -27.736 -16.307 1.00 28.24 177 SER A O 1
ATOM 1376 N N . SER A 1 189 ? -17.491 -29.279 -16.037 1.00 31.10 178 SER A N 1
ATOM 1377 C CA . SER A 1 189 ? -18.566 -28.313 -15.970 1.00 31.01 178 SER A CA 1
ATOM 1378 C C . SER A 1 189 ? -18.619 -27.700 -14.60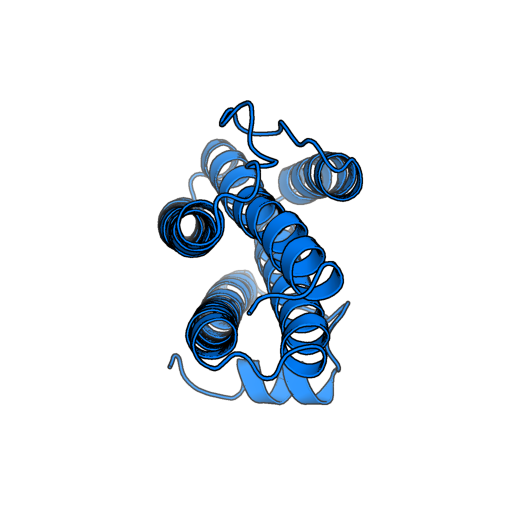2 1.00 27.76 178 SER A C 1
ATOM 1379 O O . SER A 1 189 ? -18.227 -28.373 -13.596 1.00 26.69 178 SER A O 1
ATOM 1382 N N . THR A 1 190 ? -19.167 -26.467 -14.579 1.00 27.48 179 THR A N 1
ATOM 1383 C CA . THR A 1 190 ? -19.638 -25.847 -13.343 1.00 26.82 179 THR A CA 1
ATOM 1384 C C . THR A 1 190 ? -20.350 -26.871 -12.464 1.00 27.12 179 THR A C 1
ATOM 1385 O O . THR A 1 190 ? -21.292 -27.583 -12.918 1.00 28.40 179 THR A O 1
ATOM 1389 N N . GLU A 1 191 ? -19.965 -26.879 -11.207 1.00 24.67 180 GLU A N 1
ATOM 1390 C CA . GLU A 1 191 ? -20.537 -27.797 -10.229 1.00 25.45 180 GLU A CA 1
ATOM 1391 C C . GLU A 1 191 ? -21.757 -27.238 -9.524 1.00 28.27 180 GLU A C 1
ATOM 1392 O O . GLU A 1 191 ? -21.625 -26.243 -8.765 1.00 28.34 180 GLU A O 1
#

Solvent-accessible surface area: 8367 Å² total; per-residue (Å²): 179,26,41,121,107,28,55,92,1,0,62,26,0,18,2,2,1,0,0,3,11,0,0,0,52,37,2,44,96,102,60,129,34,96,17,0,102,83,9,2,131,29,1,62,82,10,1,78,32,0,61,147,4,1,108,108,61,134,11,111,30,12,19,168,70,81,60,80,14,63,16,50,48,81,86,0,58,114,22,28,118,104,2,27,133,80,0,72,123,37,53,38,29,0,0,48,0,0,0,11,2,1,0,20,4,0,22,26,0,55,94,8,14,131,113,10,127,35,126,73,1,45,162,24,3,81,74,0,17,62,11,1,47,24,24,0,23,40,0,6,154,58,0,55,106,86,75,26,88,16,101,24,108,77,11,65,154,132,38,5,98,104,5,63,94,52,91,104,86

B-factor: mean 22.21, std 10.15, range [9.61, 63.7]

Secondary structure (DSSP, 8-state):
---HHHHHHHHHHHHHHHHHHHHHHHHHHHH--HHHHHHHHHHHHHHHHHHHHHHHTTPPPS-S--STT--SSHHHHHHHHHHHHHHTT-HHHHHHHHHHHHHHHHHHHHHHHTT---HHHHHHHHHHHHHHHHHHHHHHHHHHHTT-----SSS-HHHHHHHHTS---

Sequence (169 aa):
PISEEEKEGLIEMREEEKLARDVYLTLYNKWKLQIFKNIAESEQTHMDAVKYLLEKYNIPDPVKNDSIGVFSNPKFEELYKKLVEKGDKSEVDALKVGATIEDLDIADLEKWINKTDNEDIKFVYENLMKGSRNHMRAFVRMLNNYGSNYTPQYISKEEYEEIISSSTE

Nearest PDB structures (foldseek):
  3q4n-assembly1_B  TM=9.957E-01  e=6.257E-21  Methanocaldococcus jannaschii DSM 2661
  7tmv-assembly1_B  TM=7.559E-01  e=1.741E-01  Klebsiella pneumoniae subsp. pneumoniae HS11286
  2gs4-assembly1_A  TM=6.725E-01  e=1.828E-01  Escherichia coli
  7sss-assembly1_H  TM=6.173E-01  e=5.606E-01  Homo sapiens
  4dyu-assembly1_K  TM=5.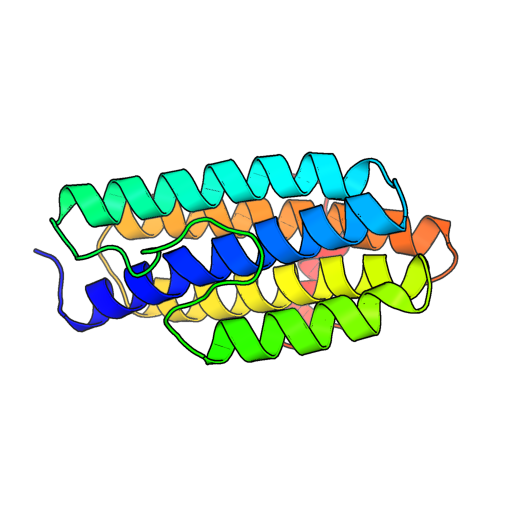731E-01  e=2.538E+00  Yersinia pestis KIM10+

Foldseek 3Di:
DADPVLLVLLQVQLVLLLLLLLLLVLLCVQPVDVLSVVVSVVSVVLNVLSVVVCVVVVPDHQCPDSDRLDGNPCVSNVLSVVQSVQLNPDVLSVLQSQLQSLLVLLLSLVVSLVVDDPVSSVVSSVVVNLSSLLSNLVSQVVSVVVVHGYDRDRDDPVVVCVSNVDDRD

CATH classification: 1.20.1260.10

Organism: Methanocaldococcus jannaschii (strain ATCC 43067 / DSM 2661 / JAL-1 / JCM 10045 / NBRC 100440) (NCBI:txid243232)

Radius of gyration: 15.4 Å; Cα contacts (8 Å, |Δi|>4): 196; chains: 1; bounding box: 22×34×47 Å